Protein AF-A0A419SN67-F1 (afdb_monomer_lite)

Structure (mmCIF, N/CA/C/O backbone):
data_AF-A0A419SN67-F1
#
_entry.id   AF-A0A419SN67-F1
#
loop_
_atom_site.group_PDB
_atom_site.id
_atom_site.type_symbol
_atom_site.label_atom_id
_atom_site.label_alt_id
_atom_site.label_comp_id
_atom_site.label_asym_id
_atom_site.label_entity_id
_atom_site.label_seq_id
_atom_site.pdbx_PDB_ins_code
_atom_site.Cartn_x
_atom_site.Cartn_y
_atom_site.Cartn_z
_atom_site.occupancy
_atom_site.B_iso_or_equiv
_atom_site.auth_seq_id
_atom_site.auth_comp_id
_atom_site.auth_asym_id
_atom_site.auth_atom_id
_atom_site.pdbx_PDB_model_num
ATOM 1 N N . MET A 1 1 ? -9.785 12.737 16.259 1.00 70.88 1 MET A N 1
ATOM 2 C CA . MET A 1 1 ? -9.130 13.336 15.071 1.00 70.88 1 MET A CA 1
ATOM 3 C C . MET A 1 1 ? -7.626 13.081 15.009 1.00 70.88 1 MET A C 1
ATOM 5 O O . MET A 1 1 ? -7.204 12.435 14.062 1.00 70.88 1 MET A O 1
ATOM 9 N N . ARG A 1 2 ? -6.821 13.475 16.010 1.00 89.38 2 ARG A N 1
ATOM 10 C CA . ARG A 1 2 ? -5.346 13.315 15.986 1.00 89.38 2 ARG A CA 1
ATOM 11 C C . ARG A 1 2 ? -4.849 11.899 15.636 1.00 89.38 2 ARG A C 1
ATOM 13 O O . ARG A 1 2 ? -3.967 11.764 14.802 1.00 89.38 2 ARG A O 1
ATOM 20 N N . LYS A 1 3 ? -5.450 10.848 16.209 1.00 89.44 3 LYS A N 1
ATOM 21 C CA . LYS A 1 3 ? -5.081 9.439 15.946 1.00 89.44 3 LYS A CA 1
ATOM 22 C C . LYS A 1 3 ? -5.234 9.031 14.471 1.00 89.44 3 LYS A C 1
ATOM 24 O O . LYS A 1 3 ? -4.388 8.313 13.956 1.00 89.44 3 LYS A O 1
ATOM 29 N N . TYR A 1 4 ? -6.282 9.511 13.798 1.00 90.19 4 TYR A N 1
ATOM 30 C CA . TYR A 1 4 ? -6.559 9.198 12.391 1.00 90.19 4 TYR A CA 1
ATOM 31 C C . TYR A 1 4 ? -5.531 9.839 11.463 1.00 90.19 4 TYR A C 1
ATOM 33 O O . TYR A 1 4 ? -4.989 9.172 10.592 1.00 90.19 4 TYR A O 1
ATOM 41 N N . ILE A 1 5 ? -5.217 11.115 11.707 1.00 90.44 5 ILE A N 1
ATOM 42 C CA . ILE A 1 5 ? -4.220 11.863 10.935 1.00 90.44 5 ILE A CA 1
ATOM 43 C C . ILE A 1 5 ? -2.840 11.228 11.107 1.00 90.44 5 ILE A C 1
ATOM 45 O O . ILE A 1 5 ? -2.159 10.994 10.122 1.00 90.44 5 ILE A O 1
ATOM 49 N N . VAL A 1 6 ? -2.448 10.880 12.337 1.00 91.69 6 VAL A N 1
ATOM 50 C CA . VAL A 1 6 ? -1.158 10.218 12.592 1.00 91.69 6 VAL A CA 1
ATOM 51 C C . VAL A 1 6 ? -1.067 8.879 11.859 1.00 91.69 6 VAL A C 1
ATOM 53 O O . VAL A 1 6 ? -0.060 8.618 11.208 1.00 91.69 6 VAL A O 1
ATOM 56 N N . TYR A 1 7 ? -2.116 8.054 11.923 1.00 92.62 7 TYR A N 1
ATOM 57 C CA . TYR A 1 7 ? -2.158 6.783 11.200 1.00 92.62 7 TYR A CA 1
ATOM 58 C C . TYR A 1 7 ? -2.035 6.979 9.683 1.00 92.62 7 TYR A C 1
ATOM 60 O O . TYR A 1 7 ? -1.247 6.284 9.042 1.00 92.62 7 TYR A O 1
ATOM 68 N N . LEU A 1 8 ? -2.776 7.938 9.117 1.00 91.88 8 LEU A N 1
ATOM 69 C CA . LEU A 1 8 ? -2.727 8.248 7.688 1.00 91.88 8 LEU A CA 1
ATOM 70 C C . LEU A 1 8 ? -1.353 8.774 7.277 1.00 91.88 8 LEU A C 1
ATOM 72 O O . LEU A 1 8 ? -0.788 8.262 6.322 1.00 91.88 8 LEU A O 1
ATOM 76 N N . CYS A 1 9 ? -0.781 9.731 8.009 1.00 92.50 9 CYS A N 1
ATOM 77 C CA . CYS A 1 9 ? 0.544 10.270 7.708 1.00 92.50 9 CYS A CA 1
ATOM 78 C C . CYS A 1 9 ? 1.632 9.197 7.794 1.00 92.50 9 CYS A C 1
ATOM 80 O O . CYS A 1 9 ? 2.507 9.155 6.937 1.00 92.50 9 CYS A O 1
ATOM 82 N N . LEU A 1 10 ? 1.571 8.314 8.796 1.00 92.19 10 LEU A N 1
ATOM 83 C CA . LEU A 1 10 ? 2.524 7.213 8.933 1.00 92.19 10 LEU A CA 1
ATOM 84 C C . LEU A 1 10 ? 2.386 6.224 7.773 1.00 92.19 10 LEU A C 1
ATOM 86 O O . LEU A 1 10 ? 3.377 5.842 7.160 1.00 92.19 10 LEU A O 1
ATOM 90 N N . THR A 1 11 ? 1.155 5.845 7.444 1.00 90.94 11 THR A N 1
ATOM 91 C CA . THR A 1 11 ? 0.864 4.885 6.375 1.00 90.94 11 THR A CA 1
ATOM 92 C C . THR A 1 11 ? 1.246 5.436 5.005 1.00 90.94 11 THR A C 1
ATOM 94 O O . THR A 1 11 ? 2.002 4.802 4.272 1.00 90.94 11 THR A O 1
ATOM 97 N N . ILE A 1 12 ? 0.765 6.636 4.678 1.00 91.06 12 ILE A N 1
ATOM 98 C CA . ILE A 1 12 ? 1.056 7.303 3.411 1.00 91.06 12 ILE A CA 1
ATOM 99 C C . ILE A 1 12 ? 2.546 7.620 3.321 1.00 91.06 12 ILE A C 1
ATOM 101 O O . ILE A 1 12 ? 3.141 7.397 2.278 1.00 91.06 12 ILE A O 1
ATOM 105 N N . GLY A 1 13 ? 3.172 8.080 4.407 1.00 91.25 13 GLY A N 1
ATOM 106 C CA . GLY A 1 13 ? 4.605 8.370 4.443 1.00 91.25 13 GLY A CA 1
ATOM 107 C C . GLY A 1 13 ? 5.468 7.139 4.159 1.00 91.25 13 GLY A C 1
ATOM 108 O O . GLY A 1 13 ? 6.380 7.218 3.339 1.00 91.25 13 GLY A O 1
ATOM 109 N N . LEU A 1 14 ? 5.156 5.993 4.776 1.00 92.44 14 LEU A N 1
ATOM 110 C CA . LEU A 1 14 ? 5.879 4.740 4.531 1.00 92.44 14 LEU A CA 1
ATOM 111 C C . LEU A 1 14 ? 5.699 4.244 3.092 1.00 92.44 14 LEU A C 1
ATOM 113 O O . LEU A 1 14 ? 6.681 3.878 2.450 1.00 92.44 14 LEU A O 1
ATOM 117 N N . LEU A 1 15 ? 4.473 4.272 2.566 1.00 90.62 15 LEU A N 1
ATOM 118 C CA . LEU A 1 15 ? 4.205 3.866 1.184 1.00 90.62 15 LEU A CA 1
ATOM 119 C C . LEU A 1 15 ? 4.865 4.816 0.176 1.00 90.62 15 LEU A C 1
ATOM 121 O O . LEU A 1 15 ? 5.523 4.349 -0.749 1.00 90.62 15 LEU A O 1
ATOM 125 N N . SER A 1 16 ? 4.792 6.132 0.393 1.00 90.38 16 SER A N 1
ATOM 126 C CA . SER A 1 16 ? 5.492 7.134 -0.422 1.00 90.38 16 SER A CA 1
ATOM 127 C C . SER A 1 16 ? 7.001 6.902 -0.442 1.00 90.38 16 SER A C 1
ATOM 129 O O . SER A 1 16 ? 7.619 6.996 -1.500 1.00 90.38 16 SER A O 1
ATOM 131 N N . LEU A 1 17 ? 7.602 6.570 0.706 1.00 91.44 17 LEU A N 1
ATOM 132 C CA . LEU A 1 17 ? 9.027 6.254 0.783 1.00 91.44 17 LEU A CA 1
ATOM 133 C C . LEU A 1 17 ? 9.366 4.999 -0.031 1.00 91.44 17 LEU A C 1
ATOM 135 O O . LEU A 1 17 ? 10.351 4.999 -0.765 1.00 91.44 17 LEU A O 1
ATOM 139 N N . MET A 1 18 ? 8.542 3.951 0.044 1.00 91.25 18 MET A N 1
ATOM 140 C CA . MET A 1 18 ? 8.735 2.747 -0.772 1.00 91.25 18 MET A CA 1
ATOM 141 C C . MET A 1 18 ? 8.621 3.038 -2.268 1.00 91.25 18 MET A C 1
ATOM 143 O O . MET A 1 18 ? 9.458 2.574 -3.039 1.00 91.25 18 MET A O 1
ATOM 147 N N . VAL A 1 19 ? 7.627 3.830 -2.673 1.00 89.00 19 VAL A N 1
ATOM 148 C CA . VAL A 1 19 ? 7.454 4.272 -4.064 1.00 89.00 19 VAL A CA 1
ATOM 149 C C . VAL A 1 19 ? 8.674 5.063 -4.534 1.00 89.00 19 VAL A C 1
ATOM 151 O O . VAL A 1 19 ? 9.198 4.799 -5.615 1.00 89.00 19 VAL A O 1
ATOM 154 N N . PHE A 1 20 ? 9.176 5.983 -3.708 1.00 88.88 20 PHE A N 1
ATOM 155 C CA . PHE A 1 20 ? 10.379 6.752 -4.013 1.00 88.88 20 PHE A CA 1
ATOM 156 C C . PHE A 1 20 ? 11.605 5.851 -4.199 1.00 88.88 20 PHE A C 1
ATOM 158 O O . PHE A 1 20 ? 12.322 5.985 -5.191 1.00 88.88 20 PHE A O 1
ATOM 165 N N . ILE A 1 21 ? 11.821 4.896 -3.289 1.00 89.69 21 ILE A N 1
ATOM 166 C CA . ILE A 1 21 ? 12.932 3.943 -3.393 1.00 89.69 21 ILE A CA 1
ATOM 167 C C . ILE A 1 21 ? 12.808 3.113 -4.677 1.00 89.69 21 ILE A C 1
ATOM 169 O O . ILE A 1 21 ? 13.787 2.964 -5.407 1.00 89.69 21 ILE A O 1
ATOM 173 N N . LYS A 1 22 ? 11.602 2.628 -4.983 1.00 86.88 22 LYS A N 1
ATOM 174 C CA . LYS A 1 22 ? 11.328 1.814 -6.169 1.00 86.88 22 LYS A CA 1
ATOM 175 C C . LYS A 1 22 ? 11.578 2.567 -7.480 1.00 86.88 22 LYS A C 1
ATOM 177 O O . LYS A 1 22 ? 12.191 2.001 -8.380 1.00 86.88 22 LYS A O 1
ATOM 182 N N . ILE A 1 23 ? 11.094 3.805 -7.603 1.00 86.25 23 ILE A N 1
ATOM 183 C CA . ILE A 1 23 ? 11.202 4.581 -8.851 1.00 86.25 23 ILE A CA 1
ATOM 184 C C . ILE A 1 23 ? 12.607 5.156 -9.033 1.00 86.25 23 ILE A C 1
ATOM 186 O O . ILE A 1 23 ? 13.119 5.168 -10.146 1.00 86.25 23 ILE A O 1
ATOM 190 N N . TRP A 1 24 ? 13.225 5.659 -7.965 1.00 85.06 24 TRP A N 1
ATOM 191 C CA . TRP A 1 24 ? 14.445 6.457 -8.091 1.00 85.06 24 TRP A CA 1
ATOM 192 C C . TRP A 1 24 ? 15.682 5.702 -7.632 1.00 85.06 24 TRP A C 1
ATOM 194 O O . TRP A 1 24 ? 16.639 5.557 -8.388 1.00 85.06 24 TRP A O 1
ATOM 204 N N . VAL A 1 25 ? 15.668 5.204 -6.396 1.00 85.31 25 VAL A N 1
ATOM 205 C CA . VAL A 1 25 ? 16.872 4.661 -5.755 1.00 85.31 25 VAL A CA 1
ATOM 206 C C . VAL A 1 25 ? 17.311 3.356 -6.416 1.00 85.31 25 VAL A C 1
ATOM 208 O O . VAL A 1 25 ? 18.493 3.197 -6.711 1.00 85.31 25 VAL A O 1
ATOM 211 N N . ILE A 1 26 ? 16.377 2.438 -6.687 1.00 86.12 26 ILE A N 1
ATOM 212 C CA . ILE A 1 26 ? 16.705 1.140 -7.290 1.00 86.12 26 ILE A CA 1
ATOM 213 C C . ILE A 1 26 ? 17.250 1.312 -8.718 1.00 86.12 26 ILE A C 1
ATOM 215 O O . ILE A 1 26 ? 18.364 0.843 -8.959 1.00 86.12 26 ILE A O 1
ATOM 219 N N . PRO A 1 27 ? 16.567 2.006 -9.655 1.00 83.62 27 PRO A N 1
ATOM 220 C CA . PRO A 1 27 ? 17.100 2.183 -11.005 1.00 83.62 27 PRO A CA 1
ATOM 221 C C . PRO A 1 27 ? 18.433 2.928 -11.016 1.00 83.62 27 PRO A C 1
ATOM 223 O O . PRO A 1 27 ? 19.339 2.536 -11.747 1.00 83.62 27 PRO A O 1
ATOM 226 N N . PHE A 1 28 ? 18.597 3.944 -10.160 1.00 85.81 28 PHE A N 1
ATOM 227 C CA . PHE A 1 28 ? 19.858 4.674 -10.042 1.00 85.81 28 PHE A CA 1
ATOM 228 C C . PHE A 1 28 ? 21.014 3.782 -9.564 1.00 85.81 28 PHE A C 1
ATOM 230 O O . PHE A 1 28 ? 22.109 3.838 -10.124 1.00 85.81 28 PHE A O 1
ATOM 237 N N . LEU A 1 29 ? 20.797 2.945 -8.544 1.00 84.25 29 LEU A N 1
ATOM 238 C CA . LEU A 1 29 ? 21.829 2.027 -8.053 1.00 84.25 29 LEU A CA 1
ATOM 239 C C . LEU A 1 29 ? 22.173 0.959 -9.091 1.00 84.25 29 LEU A C 1
ATOM 241 O O . LEU A 1 29 ? 23.350 0.689 -9.318 1.00 84.25 29 LEU A O 1
ATOM 245 N N . LEU A 1 30 ? 21.162 0.381 -9.742 1.00 84.25 30 LEU A N 1
ATOM 246 C CA . LEU A 1 30 ? 21.366 -0.636 -10.770 1.00 84.25 30 LEU A CA 1
ATOM 247 C C . LEU A 1 30 ? 22.136 -0.084 -11.971 1.00 84.25 30 LEU A C 1
ATOM 249 O O . LEU A 1 30 ? 23.092 -0.718 -12.407 1.00 84.25 30 LEU A O 1
ATOM 253 N N . TRP A 1 31 ? 21.783 1.116 -12.437 1.00 82.75 31 TRP A N 1
ATOM 254 C CA . TRP A 1 31 ? 22.477 1.792 -13.533 1.00 82.75 31 TRP A CA 1
ATOM 255 C C . TRP A 1 31 ? 23.966 2.015 -13.241 1.00 82.75 31 TRP A C 1
ATOM 257 O O . TRP A 1 31 ? 24.813 1.771 -14.097 1.00 82.75 31 TRP A O 1
ATOM 267 N N . ASN A 1 32 ? 24.297 2.456 -12.023 1.00 82.62 32 ASN A N 1
ATOM 268 C CA . ASN A 1 32 ? 25.682 2.750 -11.649 1.00 82.62 32 ASN A CA 1
ATOM 269 C C . ASN A 1 32 ? 26.522 1.494 -11.378 1.00 82.62 32 ASN A C 1
ATOM 271 O O . ASN A 1 32 ? 27.719 1.491 -11.658 1.00 82.62 32 ASN A O 1
ATOM 275 N N . LEU A 1 33 ? 25.929 0.444 -10.803 1.00 81.75 33 LEU A N 1
ATOM 276 C CA . LEU A 1 33 ? 26.666 -0.752 -10.377 1.00 81.75 33 LEU A CA 1
ATOM 277 C C . LEU A 1 33 ? 26.775 -1.813 -11.476 1.00 81.75 33 LEU A C 1
ATOM 279 O O . LEU A 1 33 ? 27.735 -2.582 -11.494 1.00 81.75 33 LEU A O 1
ATOM 283 N N . PHE A 1 34 ? 25.808 -1.860 -12.391 1.00 78.75 34 PHE A N 1
ATOM 284 C CA . PHE A 1 34 ? 25.726 -2.875 -13.434 1.00 78.75 34 PHE A CA 1
ATOM 285 C C . PHE A 1 34 ? 25.250 -2.217 -14.736 1.00 78.75 34 PHE A C 1
ATOM 287 O O . PHE A 1 34 ? 24.062 -2.227 -15.010 1.00 78.75 34 PHE A O 1
ATOM 294 N N . PRO A 1 35 ? 26.128 -1.620 -15.556 1.00 66.38 35 PRO A N 1
ATOM 295 C CA . PRO A 1 35 ? 25.679 -0.851 -16.720 1.00 66.38 35 PRO A CA 1
ATOM 296 C C . PRO A 1 35 ? 25.298 -1.686 -17.963 1.00 66.38 35 PRO A C 1
ATOM 298 O O . PRO A 1 35 ? 24.634 -1.154 -18.846 1.00 66.38 35 PRO A O 1
ATOM 301 N N . GLN A 1 36 ? 25.695 -2.966 -18.083 1.00 64.38 36 GLN A N 1
ATOM 302 C CA . GLN A 1 36 ? 25.503 -3.755 -19.325 1.00 64.38 36 GLN A CA 1
ATOM 303 C C . GLN A 1 36 ? 25.344 -5.274 -19.102 1.00 64.38 36 GLN A C 1
ATOM 305 O O . GLN A 1 36 ? 26.114 -6.066 -19.637 1.00 64.38 36 GLN A O 1
ATOM 310 N N . ASN A 1 37 ? 24.376 -5.714 -18.296 1.00 69.00 37 ASN A N 1
ATOM 311 C CA . ASN A 1 37 ? 24.154 -7.148 -18.073 1.00 69.00 37 ASN A CA 1
ATOM 312 C C . ASN A 1 37 ? 22.663 -7.494 -17.981 1.00 69.00 37 ASN A C 1
ATOM 314 O O . ASN A 1 37 ? 21.926 -6.835 -17.253 1.00 69.00 37 ASN A O 1
ATOM 318 N N . ASP A 1 38 ? 22.245 -8.609 -18.588 1.00 75.25 38 ASP A N 1
ATOM 319 C CA . ASP A 1 38 ? 20.896 -9.191 -18.417 1.00 75.25 38 ASP A CA 1
ATOM 320 C C . ASP A 1 38 ? 20.553 -9.471 -16.940 1.00 75.25 38 ASP A C 1
ATOM 322 O O . ASP A 1 38 ? 19.388 -9.566 -16.544 1.00 75.25 38 ASP A O 1
ATOM 326 N N . LEU A 1 39 ? 21.586 -9.563 -16.097 1.00 78.12 39 LEU A N 1
ATOM 327 C CA . LEU A 1 39 ? 21.478 -9.648 -14.645 1.00 78.12 39 LEU A CA 1
ATOM 328 C C . LEU A 1 39 ? 20.697 -8.466 -14.038 1.00 78.12 39 LEU A C 1
ATOM 330 O O . LEU A 1 39 ? 19.990 -8.666 -13.054 1.00 78.12 39 LEU A O 1
ATOM 334 N N . ILE A 1 40 ? 20.772 -7.266 -14.627 1.00 82.25 40 ILE A N 1
ATOM 335 C CA . ILE A 1 40 ? 20.083 -6.060 -14.135 1.00 82.25 40 ILE A CA 1
ATOM 336 C C . ILE A 1 40 ? 18.569 -6.264 -14.117 1.00 82.25 40 ILE A C 1
ATOM 338 O O . ILE A 1 40 ? 17.935 -6.003 -13.099 1.00 82.25 40 ILE A O 1
ATOM 342 N N . SER A 1 41 ? 17.999 -6.759 -15.223 1.00 79.38 41 SER A N 1
ATOM 343 C CA . SER A 1 41 ? 16.551 -6.972 -15.356 1.00 79.38 41 SER A CA 1
ATOM 344 C C . SER A 1 41 ? 16.057 -7.991 -14.333 1.00 79.38 41 SER A C 1
ATOM 346 O O . SER A 1 41 ? 15.077 -7.751 -13.635 1.00 79.38 41 SER A O 1
ATOM 348 N N . LYS A 1 42 ? 16.799 -9.093 -14.159 1.00 83.56 42 LYS A N 1
ATOM 349 C CA . LYS A 1 42 ? 16.463 -10.132 -13.173 1.00 83.56 42 LYS A CA 1
ATOM 350 C C . LYS A 1 42 ? 16.547 -9.618 -11.738 1.00 83.56 42 LYS A C 1
ATOM 352 O O . LYS A 1 42 ? 15.660 -9.899 -10.937 1.00 83.56 42 LYS A O 1
ATOM 357 N N . ILE A 1 43 ? 17.593 -8.859 -11.399 1.00 85.44 43 ILE A N 1
ATOM 358 C CA . ILE A 1 43 ? 17.710 -8.243 -10.071 1.00 85.44 43 ILE A CA 1
ATOM 359 C C . ILE A 1 43 ? 16.557 -7.259 -9.857 1.00 85.44 43 ILE A C 1
ATOM 361 O O . ILE A 1 43 ? 15.940 -7.279 -8.796 1.00 85.44 43 ILE A O 1
ATOM 365 N N . TYR A 1 44 ? 16.227 -6.445 -10.860 1.00 84.75 44 TYR A N 1
ATOM 366 C CA . TYR A 1 44 ? 15.133 -5.484 -10.781 1.00 84.75 44 TYR A CA 1
ATOM 367 C C . TYR A 1 44 ? 13.779 -6.160 -10.524 1.00 84.75 44 TYR A C 1
ATOM 369 O O . TYR A 1 44 ? 13.073 -5.768 -9.595 1.00 84.75 44 TYR A O 1
ATOM 377 N N . GLU A 1 45 ? 13.452 -7.225 -11.260 1.00 85.06 45 GLU A N 1
ATOM 378 C CA . GLU A 1 45 ? 12.235 -8.022 -11.050 1.00 85.06 45 GLU A CA 1
ATOM 379 C C . GLU A 1 45 ? 12.172 -8.618 -9.637 1.00 85.06 45 GLU A C 1
ATOM 381 O O . GLU A 1 45 ? 11.151 -8.499 -8.954 1.00 85.06 45 GLU A O 1
ATOM 386 N N . VAL A 1 46 ? 13.276 -9.202 -9.153 1.00 88.00 46 VAL A N 1
ATOM 387 C CA . VAL A 1 46 ? 13.360 -9.738 -7.783 1.00 88.00 46 VAL A CA 1
ATOM 388 C C . VAL A 1 46 ? 13.144 -8.629 -6.753 1.00 88.00 46 VAL A C 1
ATOM 390 O O . VAL A 1 46 ? 12.406 -8.825 -5.784 1.00 88.00 46 VAL A O 1
ATOM 393 N N . MET A 1 47 ? 13.729 -7.446 -6.960 1.00 87.19 47 MET A N 1
ATOM 394 C CA . MET A 1 47 ? 13.513 -6.308 -6.069 1.00 87.19 47 MET A CA 1
ATOM 395 C C . MET A 1 47 ? 12.058 -5.831 -6.091 1.00 87.19 47 MET A C 1
ATOM 397 O O . MET A 1 47 ? 11.516 -5.556 -5.022 1.00 87.19 47 MET A O 1
ATOM 401 N N . ILE A 1 48 ? 11.390 -5.793 -7.249 1.00 87.19 48 ILE A N 1
ATOM 402 C CA . ILE A 1 48 ? 9.959 -5.456 -7.329 1.00 87.19 48 ILE A CA 1
ATOM 403 C C . ILE A 1 48 ? 9.129 -6.449 -6.512 1.00 87.19 48 ILE A C 1
ATOM 405 O O . ILE A 1 48 ? 8.306 -6.026 -5.699 1.00 87.19 48 ILE A O 1
ATOM 409 N N . ILE A 1 49 ? 9.366 -7.755 -6.673 1.00 88.50 49 ILE A N 1
ATOM 410 C CA . ILE A 1 49 ? 8.645 -8.797 -5.925 1.00 88.50 49 ILE A CA 1
ATOM 411 C C . ILE A 1 49 ? 8.850 -8.622 -4.415 1.00 88.50 49 ILE A C 1
ATOM 413 O O . ILE A 1 49 ? 7.880 -8.657 -3.652 1.00 88.50 49 ILE A O 1
ATOM 417 N N . LEU A 1 50 ? 10.089 -8.375 -3.979 1.00 89.56 50 LEU A N 1
ATOM 418 C CA . LEU A 1 50 ? 10.411 -8.131 -2.571 1.00 89.56 50 LEU A CA 1
ATOM 419 C C . LEU A 1 50 ? 9.707 -6.880 -2.031 1.00 89.56 50 LEU A C 1
ATOM 421 O O . LEU A 1 50 ? 9.103 -6.937 -0.961 1.00 89.56 50 LEU A O 1
ATOM 425 N N . PHE A 1 51 ? 9.730 -5.766 -2.768 1.00 89.94 51 PHE A N 1
ATOM 426 C CA . PHE A 1 51 ? 9.041 -4.535 -2.368 1.00 89.94 51 PHE A CA 1
ATOM 427 C C . PHE A 1 51 ? 7.524 -4.722 -2.297 1.00 89.94 51 PHE A C 1
ATOM 429 O O . PHE A 1 51 ? 6.896 -4.241 -1.352 1.00 89.94 51 PHE A O 1
ATOM 436 N N . GLY A 1 52 ? 6.950 -5.478 -3.230 1.00 88.81 52 GLY A N 1
ATOM 437 C CA . GLY A 1 52 ? 5.553 -5.893 -3.189 1.00 88.81 52 GLY A CA 1
ATOM 438 C C . GLY A 1 52 ? 5.197 -6.691 -1.946 1.00 88.81 52 GLY A C 1
ATOM 439 O O . GLY A 1 52 ? 4.253 -6.356 -1.229 1.00 88.81 52 GLY A O 1
ATOM 440 N N . GLY A 1 53 ? 5.989 -7.724 -1.652 1.00 89.44 53 GLY A N 1
ATOM 441 C CA . GLY A 1 53 ? 5.837 -8.528 -0.440 1.00 89.44 53 GLY A CA 1
ATOM 442 C C . GLY A 1 53 ? 5.917 -7.672 0.826 1.00 89.44 53 GLY A C 1
ATOM 443 O O . GLY A 1 53 ? 5.048 -7.764 1.695 1.00 89.44 53 GLY A O 1
ATOM 444 N N . CYS A 1 54 ? 6.897 -6.770 0.899 1.00 92.19 54 CYS A N 1
ATOM 445 C CA . CYS A 1 54 ? 7.029 -5.810 1.993 1.00 92.19 54 CYS A CA 1
ATOM 446 C C . CYS A 1 54 ? 5.800 -4.897 2.121 1.00 92.19 54 CYS A C 1
ATOM 448 O O . CYS A 1 54 ? 5.346 -4.653 3.239 1.00 92.19 54 CYS A O 1
ATOM 450 N N . ALA A 1 55 ? 5.217 -4.432 1.014 1.00 91.06 55 ALA A N 1
ATOM 451 C CA . ALA A 1 55 ? 4.011 -3.606 1.044 1.00 91.06 55 ALA A CA 1
ATOM 452 C C . ALA A 1 55 ? 2.805 -4.374 1.622 1.00 91.06 55 ALA A C 1
ATOM 454 O O . ALA A 1 55 ? 2.078 -3.843 2.465 1.00 91.06 55 ALA A O 1
ATOM 455 N N . PHE A 1 56 ? 2.628 -5.653 1.270 1.00 90.50 56 PHE A N 1
ATOM 456 C CA . PHE A 1 56 ? 1.584 -6.498 1.868 1.00 90.50 56 PHE A CA 1
ATOM 457 C C . PHE A 1 56 ? 1.813 -6.772 3.364 1.00 90.50 56 PHE A C 1
ATOM 459 O O . PHE A 1 56 ? 0.868 -6.743 4.165 1.00 90.50 56 PHE A O 1
ATOM 466 N N . LEU A 1 57 ? 3.067 -6.970 3.778 1.00 93.00 57 LEU A N 1
ATOM 467 C CA . LEU A 1 57 ? 3.419 -7.077 5.197 1.00 93.00 57 LEU A CA 1
ATOM 468 C C . LEU A 1 57 ? 3.130 -5.774 5.952 1.00 93.00 57 LEU A C 1
ATOM 470 O O . LEU A 1 57 ? 2.608 -5.824 7.068 1.00 93.00 57 LEU A O 1
ATOM 474 N N . LEU A 1 58 ? 3.380 -4.612 5.343 1.00 93.75 58 LEU A N 1
ATOM 475 C CA . LEU A 1 58 ? 3.013 -3.321 5.927 1.00 93.75 58 LEU A CA 1
ATOM 476 C C . LEU A 1 58 ? 1.503 -3.190 6.127 1.00 93.75 58 LEU A C 1
ATOM 478 O O . LEU A 1 58 ? 1.090 -2.711 7.181 1.00 93.75 58 LEU A O 1
ATOM 482 N N . PHE A 1 59 ? 0.672 -3.658 5.193 1.00 93.62 59 PHE A N 1
ATOM 483 C CA . PHE A 1 59 ? -0.783 -3.672 5.397 1.00 93.62 59 PHE A CA 1
ATOM 484 C C . PHE A 1 59 ? -1.199 -4.586 6.551 1.00 93.62 59 PHE A C 1
ATOM 486 O O . PHE A 1 59 ? -2.077 -4.232 7.339 1.00 93.62 59 PHE A O 1
ATOM 493 N N . THR A 1 60 ? -0.522 -5.720 6.723 1.00 94.00 60 THR A N 1
ATOM 494 C CA . THR A 1 60 ? -0.725 -6.596 7.888 1.00 94.00 60 THR A CA 1
ATOM 495 C C . THR A 1 60 ? -0.357 -5.880 9.187 1.00 94.00 60 THR A C 1
ATOM 497 O O . THR A 1 60 ? -1.140 -5.852 10.141 1.00 94.00 60 THR A O 1
ATOM 500 N N . LEU A 1 61 ? 0.805 -5.228 9.221 1.00 93.56 61 LEU A N 1
ATOM 501 C CA . LEU A 1 61 ? 1.252 -4.454 10.375 1.00 93.56 61 LEU A CA 1
ATOM 502 C C . LEU A 1 61 ? 0.285 -3.303 10.686 1.00 93.56 61 LEU A C 1
ATOM 504 O O . LEU A 1 61 ? -0.074 -3.089 11.842 1.00 93.56 61 LEU A O 1
ATOM 508 N N . GLN A 1 62 ? -0.200 -2.596 9.670 1.00 92.81 62 GLN A N 1
ATOM 509 C CA . GLN A 1 62 ? -1.209 -1.548 9.816 1.00 92.81 62 GLN A CA 1
ATOM 510 C C . GLN A 1 62 ? -2.529 -2.099 10.352 1.00 92.81 62 GLN A C 1
ATOM 512 O O . GLN A 1 62 ? -3.131 -1.485 11.234 1.00 92.81 62 GLN A O 1
ATOM 517 N N . GLY A 1 63 ? -2.941 -3.281 9.890 1.00 92.69 63 GLY A N 1
ATOM 518 C CA . GLY A 1 63 ? -4.066 -4.039 10.429 1.00 92.69 63 GLY A CA 1
ATOM 519 C C . GLY A 1 63 ? -3.949 -4.211 11.944 1.00 92.69 63 GLY A C 1
ATOM 520 O O . GLY A 1 63 ? -4.853 -3.837 12.704 1.00 92.69 63 GLY A O 1
ATOM 521 N N . TYR A 1 64 ? -2.792 -4.708 12.377 1.00 93.31 64 TYR A N 1
ATOM 522 C CA . TYR A 1 64 ? -2.462 -4.926 13.781 1.00 93.31 64 TYR A CA 1
ATOM 523 C C . TYR A 1 64 ? -2.437 -3.617 14.587 1.00 93.31 64 TYR A C 1
ATOM 525 O O . TYR A 1 64 ? -3.168 -3.479 15.575 1.00 93.31 64 TYR A O 1
ATOM 533 N N . LEU A 1 65 ? -1.669 -2.619 14.136 1.00 91.81 65 LEU A N 1
ATOM 534 C CA . LEU A 1 65 ? -1.529 -1.318 14.801 1.00 91.81 65 LEU A CA 1
ATOM 535 C C . LEU A 1 65 ? -2.870 -0.586 14.899 1.00 91.81 65 LEU A C 1
ATOM 537 O O . LEU A 1 65 ? -3.207 -0.039 15.952 1.00 91.81 65 LEU A O 1
ATOM 541 N N . GLY A 1 66 ? -3.675 -0.616 13.839 1.00 89.75 66 GLY A N 1
ATOM 542 C CA . GLY A 1 66 ? -4.991 0.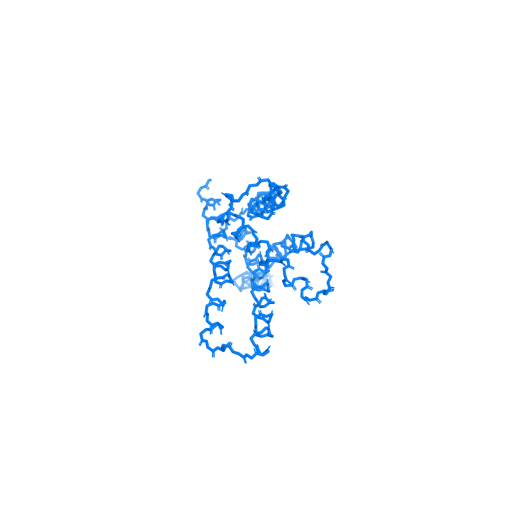008 13.818 1.00 89.75 66 GLY A CA 1
ATOM 543 C C . GLY A 1 66 ? -5.952 -0.604 14.839 1.00 89.75 66 GLY A C 1
ATOM 544 O O . GLY A 1 66 ? -6.744 0.123 15.433 1.00 89.75 66 GLY A O 1
ATOM 545 N N . LYS A 1 67 ? -5.872 -1.918 15.108 1.00 91.81 67 LYS A N 1
ATOM 546 C CA . LYS A 1 67 ? -6.656 -2.566 16.179 1.00 91.81 67 LYS A CA 1
ATOM 547 C C . LYS A 1 67 ? -6.084 -2.277 17.568 1.00 91.81 67 LYS A C 1
ATOM 549 O O . LYS A 1 67 ? -6.846 -1.936 18.466 1.00 91.81 67 LYS A O 1
ATOM 554 N N . ARG A 1 68 ? -4.776 -2.451 17.761 1.00 88.00 68 ARG A N 1
ATOM 555 C CA . ARG A 1 68 ? -4.156 -2.488 19.098 1.00 88.00 68 ARG A CA 1
ATOM 556 C C . ARG A 1 68 ? -3.734 -1.116 19.612 1.00 88.00 68 ARG A C 1
ATOM 558 O O . ARG A 1 68 ? -4.056 -0.770 20.741 1.00 88.00 68 ARG A O 1
ATOM 565 N N . VAL A 1 69 ? -3.046 -0.335 18.784 1.00 89.31 69 VAL A N 1
ATOM 566 C CA . VAL A 1 69 ? -2.483 0.967 19.174 1.00 89.31 69 VAL A CA 1
ATOM 567 C C . VAL A 1 69 ? -3.521 2.069 19.007 1.00 89.31 69 VAL A C 1
ATOM 569 O O . VAL A 1 69 ? -3.767 2.861 19.916 1.00 89.31 69 VAL A O 1
ATOM 572 N N . PHE A 1 70 ? -4.173 2.108 17.845 1.00 89.44 70 PHE A N 1
ATOM 573 C CA . PHE A 1 70 ? -5.111 3.180 17.525 1.00 89.44 70 PHE A CA 1
ATOM 574 C C . PHE A 1 70 ? -6.568 2.870 17.896 1.00 89.44 70 PHE A C 1
ATOM 576 O O . PHE A 1 70 ? -7.377 3.798 17.951 1.00 89.44 70 PHE A O 1
ATOM 583 N N . GLN A 1 71 ? -6.881 1.606 18.213 1.00 90.81 71 GLN A N 1
ATOM 584 C CA . GLN A 1 71 ? -8.201 1.137 18.663 1.00 90.81 71 GLN A CA 1
ATOM 585 C C . GLN A 1 71 ? -9.341 1.486 17.694 1.00 90.81 71 GLN A C 1
ATOM 587 O O . GLN A 1 71 ? -10.458 1.810 18.095 1.00 90.81 71 GLN A O 1
ATOM 592 N N . PHE A 1 72 ? -9.068 1.429 16.392 1.00 91.75 72 PHE A N 1
ATOM 593 C CA . PHE A 1 72 ? -10.062 1.728 15.374 1.00 91.75 72 PHE A CA 1
ATOM 594 C C . PHE A 1 72 ? -11.101 0.616 15.255 1.00 91.75 72 PHE A C 1
ATOM 596 O O . PHE A 1 72 ? -10.773 -0.578 15.155 1.00 91.75 72 PHE A O 1
ATOM 603 N N . HIS A 1 73 ? -12.365 1.034 15.180 1.00 92.62 73 HIS A N 1
ATOM 604 C CA . HIS A 1 73 ? -13.452 0.161 14.771 1.00 92.62 73 HIS A CA 1
ATOM 605 C C . HIS A 1 73 ? -13.253 -0.300 13.319 1.00 92.62 73 HIS A C 1
ATOM 607 O O . HIS A 1 73 ? -12.524 0.322 12.544 1.00 92.62 73 HIS A O 1
ATOM 613 N N . TRP A 1 74 ? -13.885 -1.415 12.955 1.00 91.50 74 TRP A N 1
ATOM 614 C CA . TRP A 1 74 ? -13.710 -2.033 11.640 1.00 91.50 74 TRP A CA 1
ATOM 615 C C . TRP A 1 74 ? -14.081 -1.098 10.487 1.00 91.50 74 TRP A C 1
ATOM 617 O O . TRP A 1 74 ? -13.276 -0.926 9.576 1.00 91.50 74 TRP A O 1
ATOM 627 N N . SER A 1 75 ? -15.242 -0.443 10.566 1.00 93.19 75 SER A N 1
ATOM 628 C CA . SER A 1 75 ? -15.702 0.498 9.536 1.00 93.19 75 SER A CA 1
ATOM 629 C C . SER A 1 75 ? -14.749 1.681 9.362 1.00 93.19 75 SER A C 1
ATOM 631 O O . SER A 1 75 ? -14.381 2.020 8.241 1.00 93.19 75 SER A O 1
ATOM 633 N N . THR A 1 76 ? -14.280 2.272 10.463 1.00 93.06 76 THR A N 1
ATOM 634 C CA . THR A 1 76 ? -13.336 3.394 10.422 1.00 93.06 76 THR A CA 1
ATOM 635 C C . THR A 1 76 ? -11.998 2.979 9.827 1.00 93.06 76 THR A C 1
ATOM 637 O O . THR A 1 76 ? -11.436 3.711 9.023 1.00 93.06 76 THR A O 1
ATOM 640 N N . HIS A 1 77 ? -11.482 1.805 10.188 1.00 93.50 77 HIS A N 1
ATOM 641 C CA . HIS A 1 77 ? -10.202 1.339 9.664 1.00 93.50 77 HIS A CA 1
ATOM 642 C C . HIS A 1 77 ? -10.281 1.021 8.170 1.00 93.50 77 HIS A C 1
ATOM 644 O O . HIS A 1 77 ? -9.374 1.379 7.427 1.00 93.50 77 HIS A O 1
ATOM 650 N N . PHE A 1 78 ? -11.389 0.418 7.731 1.00 92.19 78 PHE A N 1
ATOM 651 C CA . PHE A 1 78 ? -11.653 0.177 6.316 1.00 92.19 78 PHE A CA 1
ATOM 652 C C . PHE A 1 78 ? -11.723 1.494 5.537 1.00 92.19 78 PHE A C 1
ATOM 654 O O . PHE A 1 78 ? -11.073 1.621 4.509 1.00 92.19 78 PHE A O 1
ATOM 661 N N . LEU A 1 79 ? -12.424 2.503 6.067 1.00 94.12 79 LEU A N 1
ATOM 662 C CA . LEU A 1 79 ? -12.486 3.834 5.460 1.00 94.12 79 LEU A CA 1
ATOM 663 C C . LEU A 1 79 ? -11.097 4.481 5.341 1.00 94.12 79 LEU A C 1
ATOM 665 O O . LEU A 1 79 ? -10.759 5.013 4.288 1.00 94.12 79 LEU A O 1
ATOM 669 N N . LEU A 1 80 ? -10.283 4.423 6.400 1.00 93.25 80 LEU A N 1
ATOM 670 C CA . LEU A 1 80 ? -8.917 4.959 6.373 1.00 93.25 80 LEU A CA 1
ATOM 671 C C . LEU A 1 80 ? -8.046 4.225 5.354 1.00 93.25 80 LEU A C 1
ATOM 673 O O . LEU A 1 80 ? -7.301 4.871 4.624 1.00 93.25 80 LEU A O 1
ATOM 677 N N . HIS A 1 81 ? -8.167 2.900 5.266 1.00 93.00 81 HIS A N 1
ATOM 678 C CA . HIS A 1 81 ? -7.452 2.116 4.262 1.00 93.00 81 HIS A CA 1
ATOM 679 C C . HIS A 1 81 ? -7.901 2.477 2.844 1.00 93.00 81 HIS A C 1
ATOM 681 O O . HIS A 1 81 ? -7.060 2.669 1.975 1.00 93.00 81 HIS A O 1
ATOM 687 N N . SER A 1 82 ? -9.199 2.683 2.611 1.00 91.31 82 SER A N 1
ATOM 688 C CA . SER A 1 82 ? -9.704 3.169 1.321 1.00 91.31 82 SER A CA 1
ATOM 689 C C . SER A 1 82 ? -9.126 4.536 0.942 1.00 91.31 82 SER A C 1
ATOM 691 O O . SER A 1 82 ? -8.796 4.753 -0.219 1.00 91.31 82 SER A O 1
ATOM 693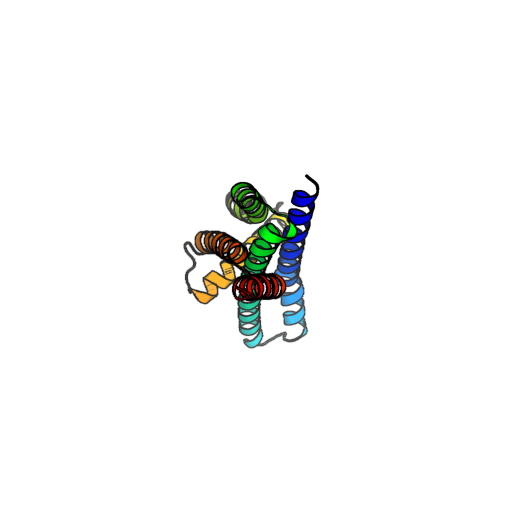 N N . ILE A 1 83 ? -8.940 5.442 1.911 1.00 91.94 83 ILE A N 1
ATOM 694 C CA . ILE A 1 83 ? -8.271 6.736 1.681 1.00 91.94 83 ILE A CA 1
ATOM 695 C C . ILE A 1 83 ? -6.799 6.530 1.299 1.00 91.94 83 ILE A C 1
ATOM 697 O O . ILE A 1 83 ? -6.291 7.215 0.417 1.00 91.94 83 ILE A O 1
ATOM 701 N N . VAL A 1 84 ? -6.112 5.568 1.916 1.00 90.19 84 VAL A N 1
ATOM 702 C CA . VAL A 1 84 ? -4.726 5.216 1.558 1.00 90.19 84 VAL A CA 1
ATOM 703 C C . VAL A 1 84 ? -4.630 4.653 0.136 1.00 90.19 84 VAL A C 1
ATOM 705 O O . VAL A 1 84 ? -3.631 4.885 -0.539 1.00 90.19 84 VAL A O 1
ATOM 708 N N . GLN A 1 85 ? -5.667 3.966 -0.349 1.00 88.50 85 GLN A N 1
ATOM 709 C CA . GLN A 1 85 ? -5.740 3.474 -1.731 1.00 88.50 85 GLN A CA 1
ATOM 710 C C . GLN A 1 85 ? -6.148 4.554 -2.749 1.00 88.50 85 GLN A C 1
ATOM 712 O O . GLN A 1 85 ? -6.183 4.287 -3.948 1.00 88.50 85 GLN A O 1
ATOM 717 N N . LEU A 1 86 ? -6.436 5.785 -2.320 1.00 86.12 86 LEU A N 1
ATOM 718 C CA . LEU A 1 86 ? -6.889 6.858 -3.208 1.00 86.12 86 LEU A CA 1
ATOM 719 C C . LEU A 1 86 ? -5.913 7.172 -4.362 1.00 86.12 86 LEU A C 1
ATOM 721 O O . LEU A 1 86 ? -6.397 7.338 -5.481 1.00 86.12 86 LEU A O 1
ATOM 725 N N . PRO A 1 87 ? -4.573 7.176 -4.183 1.00 83.00 87 PRO A N 1
ATOM 726 C CA . PRO A 1 87 ? -3.638 7.330 -5.302 1.00 83.00 87 PRO A CA 1
ATOM 727 C C . PRO A 1 87 ? -3.803 6.258 -6.391 1.00 83.00 87 PRO A C 1
ATOM 729 O O . PRO A 1 87 ? -3.628 6.556 -7.569 1.00 83.00 87 PRO A O 1
ATOM 732 N N . PHE A 1 88 ? -4.204 5.038 -6.019 1.00 78.62 88 PHE A N 1
ATOM 733 C CA . PHE A 1 88 ? -4.494 3.955 -6.962 1.00 78.62 88 PHE A CA 1
ATOM 734 C C . PHE A 1 88 ? -5.740 4.264 -7.802 1.00 78.62 88 PHE A C 1
ATOM 736 O O . PHE A 1 88 ? -5.735 4.098 -9.017 1.00 78.62 88 PHE A O 1
ATOM 743 N N . ALA A 1 89 ? -6.807 4.764 -7.171 1.00 76.75 89 ALA A N 1
ATOM 744 C CA . ALA A 1 89 ? -8.018 5.177 -7.883 1.00 76.75 89 ALA A CA 1
ATOM 745 C C . ALA A 1 89 ? -7.762 6.387 -8.800 1.00 76.75 89 ALA A C 1
ATOM 747 O O . ALA A 1 89 ? -8.293 6.457 -9.909 1.00 76.75 89 ALA A O 1
ATOM 748 N N . LEU A 1 90 ? -6.914 7.322 -8.357 1.00 80.19 90 LEU A N 1
ATOM 749 C CA . LEU A 1 90 ? -6.498 8.468 -9.162 1.00 80.19 90 LEU A CA 1
ATOM 750 C C . LEU A 1 90 ? -5.663 8.057 -10.381 1.00 80.19 90 LEU A C 1
ATOM 752 O O . LEU A 1 90 ? -5.807 8.690 -11.422 1.00 80.19 90 LEU A O 1
ATOM 756 N N . HIS A 1 91 ? -4.846 7.002 -10.288 1.00 76.56 91 HIS A N 1
ATOM 757 C CA . HIS A 1 91 ? -4.080 6.490 -11.430 1.00 76.56 91 HIS A CA 1
ATOM 758 C C . HIS A 1 91 ? -4.989 6.163 -12.624 1.00 76.56 91 HIS A C 1
ATOM 760 O O . HIS A 1 91 ? -4.759 6.662 -13.723 1.00 76.56 91 HIS A O 1
ATOM 766 N N . VAL A 1 92 ? -6.080 5.423 -12.385 1.00 69.88 92 VAL A N 1
ATOM 767 C CA . VAL A 1 92 ? -7.065 5.044 -13.417 1.00 69.88 92 VAL A CA 1
ATOM 768 C C . VAL A 1 92 ? -7.708 6.278 -14.063 1.00 69.88 92 VAL A C 1
ATOM 770 O O . VAL A 1 92 ? -7.912 6.329 -15.276 1.00 69.88 92 VAL A O 1
ATOM 773 N N . LEU A 1 93 ? -8.000 7.308 -13.263 1.00 70.94 93 LEU A N 1
ATOM 774 C CA . LEU A 1 93 ? -8.551 8.568 -13.769 1.00 70.94 93 LEU A CA 1
ATOM 775 C C . LEU A 1 93 ? -7.525 9.339 -14.613 1.00 70.94 93 LEU A C 1
ATOM 777 O O . LEU A 1 93 ? -7.870 9.857 -15.677 1.00 70.94 93 LEU A O 1
ATOM 781 N N . PHE A 1 94 ? -6.265 9.399 -14.175 1.00 71.56 94 PHE A N 1
ATOM 782 C CA . PHE A 1 94 ? -5.196 10.065 -14.919 1.00 71.56 94 PHE A CA 1
ATOM 783 C C . PHE A 1 94 ? -4.846 9.340 -16.220 1.00 71.56 94 PHE A C 1
ATOM 785 O O . PHE A 1 94 ? -4.594 10.004 -17.226 1.00 71.56 94 PHE A O 1
ATOM 792 N N . GLU A 1 95 ? -4.892 8.009 -16.243 1.00 68.31 95 GLU A N 1
ATOM 793 C CA . GLU A 1 95 ? -4.681 7.216 -17.456 1.00 68.31 95 GLU A CA 1
ATOM 794 C C . GLU A 1 95 ? -5.754 7.510 -18.521 1.00 68.31 95 GLU A C 1
ATOM 796 O O . GLU A 1 95 ? -5.434 7.685 -19.699 1.00 68.31 95 GLU A O 1
ATOM 801 N N . GLY A 1 96 ? -7.013 7.699 -18.109 1.00 63.50 96 GLY A N 1
ATOM 802 C CA . GLY A 1 96 ? -8.090 8.139 -19.004 1.00 63.50 96 GLY A CA 1
ATOM 803 C C . GLY A 1 96 ? -7.891 9.552 -19.574 1.00 63.50 96 GLY A C 1
ATOM 804 O O . GLY A 1 96 ? -8.237 9.815 -20.728 1.00 63.50 96 GLY A O 1
ATOM 805 N N . LEU A 1 97 ? -7.288 10.460 -18.797 1.00 64.44 97 LEU A N 1
ATOM 806 C CA . LEU A 1 97 ? -7.032 11.858 -19.183 1.00 64.44 97 LEU A CA 1
ATOM 807 C C . LEU A 1 97 ? -5.747 12.043 -20.016 1.00 64.44 97 LEU A C 1
ATOM 809 O O . LEU A 1 97 ? -5.631 13.022 -20.768 1.00 64.44 97 LEU A O 1
ATOM 813 N N . ARG A 1 98 ? -4.810 11.087 -19.935 1.00 57.66 98 ARG A N 1
ATOM 814 C CA . ARG A 1 98 ? -3.502 11.062 -20.623 1.00 57.66 98 ARG A CA 1
ATOM 815 C C . ARG A 1 98 ? -3.602 11.149 -22.147 1.00 57.66 98 ARG A C 1
ATOM 817 O O . ARG A 1 98 ? -2.667 11.620 -22.787 1.00 57.66 98 ARG A O 1
ATOM 824 N N . LYS A 1 99 ? -4.749 10.806 -22.743 1.00 55.22 99 LYS A N 1
ATOM 825 C CA . LYS A 1 99 ? -4.983 11.014 -24.184 1.00 55.22 99 LYS A CA 1
ATOM 826 C C . LYS A 1 99 ? -4.984 12.490 -24.616 1.00 55.22 99 LYS A C 1
ATOM 828 O O . LYS A 1 99 ? -5.018 12.733 -25.817 1.00 55.22 99 LYS A O 1
ATOM 833 N N . SER A 1 100 ? -4.945 13.466 -23.696 1.00 53.12 100 SER A N 1
ATOM 834 C CA . SER A 1 100 ? -5.151 14.878 -24.057 1.00 53.12 100 SER A CA 1
ATOM 835 C C . SER A 1 100 ? -4.061 15.895 -23.680 1.00 53.12 100 SER A C 1
ATOM 837 O O . SER A 1 100 ? -4.014 16.926 -24.351 1.00 53.12 100 SER A O 1
ATOM 839 N N . ARG A 1 101 ? -3.173 15.692 -22.684 1.00 53.56 101 ARG A N 1
ATOM 840 C CA . ARG A 1 101 ? -2.164 16.720 -22.304 1.00 53.56 101 ARG A CA 1
ATOM 841 C C . ARG A 1 101 ? -0.879 16.173 -21.660 1.00 53.56 101 ARG A C 1
ATOM 843 O O . ARG A 1 101 ? -0.937 15.388 -20.724 1.00 53.56 101 ARG A O 1
ATOM 850 N N . LEU A 1 102 ? 0.259 16.726 -22.092 1.00 54.91 102 LEU A N 1
ATOM 851 C CA . LEU A 1 102 ? 1.647 16.502 -21.632 1.00 54.91 102 LEU A CA 1
ATOM 852 C C . LEU A 1 102 ? 1.991 17.044 -20.220 1.00 54.91 102 LEU A C 1
ATOM 854 O O . LEU A 1 102 ? 3.132 16.945 -19.797 1.00 54.91 102 LEU A O 1
ATOM 858 N N . MET A 1 103 ? 1.055 17.655 -19.483 1.00 47.03 103 MET A N 1
ATOM 859 C CA . MET A 1 103 ? 1.371 18.468 -18.286 1.00 47.03 103 MET A CA 1
ATOM 860 C C . MET A 1 103 ? 1.058 17.822 -16.920 1.00 47.03 103 MET A C 1
ATOM 862 O O . MET A 1 103 ? 0.950 18.525 -15.919 1.00 47.03 103 MET A O 1
ATOM 866 N N . LEU A 1 104 ? 0.935 16.495 -16.840 1.00 55.56 104 LEU A N 1
ATOM 867 C CA . LEU A 1 104 ? 0.642 15.771 -15.586 1.00 55.56 104 LEU A CA 1
ATOM 868 C C . LEU A 1 104 ? 1.758 14.800 -15.149 1.00 55.56 104 LEU A C 1
ATOM 870 O O . LEU A 1 104 ? 1.488 13.863 -14.404 1.00 55.56 104 LEU A O 1
ATOM 874 N N . ASP A 1 105 ? 3.008 15.031 -15.564 1.00 68.12 105 ASP A N 1
ATOM 875 C CA . ASP A 1 105 ? 4.098 14.047 -15.420 1.00 68.12 105 ASP A CA 1
ATOM 876 C C . ASP A 1 105 ? 4.373 13.613 -13.973 1.00 68.12 105 ASP A C 1
ATOM 878 O O . ASP A 1 105 ? 4.375 12.424 -13.674 1.00 68.12 105 ASP A O 1
ATOM 882 N N . TRP A 1 106 ? 4.533 14.543 -13.029 1.00 67.12 106 TRP A N 1
ATOM 883 C CA . TRP A 1 106 ? 4.931 14.172 -11.662 1.00 67.12 106 TRP A CA 1
ATOM 884 C C . TRP A 1 106 ? 3.838 13.431 -10.886 1.00 67.12 106 TRP A C 1
ATOM 886 O O . TRP A 1 106 ? 4.113 12.443 -10.205 1.00 67.12 106 TRP A O 1
ATOM 896 N N . GLY A 1 107 ? 2.590 13.895 -10.997 1.00 69.81 107 GLY A N 1
ATOM 897 C CA . GLY A 1 107 ? 1.445 13.239 -10.364 1.00 69.81 107 GLY A CA 1
ATOM 898 C C . GLY A 1 107 ? 1.178 11.865 -10.975 1.00 69.81 107 GLY A C 1
ATOM 899 O O . GLY A 1 107 ? 0.912 10.912 -10.245 1.00 69.81 107 GLY A O 1
ATOM 900 N N . HIS A 1 108 ? 1.326 11.742 -12.297 1.00 73.12 108 HIS A N 1
ATOM 901 C CA . HIS A 1 108 ? 1.182 10.470 -12.991 1.00 73.12 108 HIS A CA 1
ATOM 902 C C . HIS A 1 108 ? 2.249 9.470 -12.546 1.00 73.12 108 HIS A C 1
ATOM 904 O O . HIS A 1 108 ? 1.876 8.416 -12.038 1.00 73.12 108 HIS A O 1
ATOM 910 N N . VAL A 1 109 ? 3.533 9.841 -12.603 1.00 74.94 109 VAL A N 1
ATOM 911 C CA . VAL A 1 109 ? 4.659 8.990 -12.176 1.00 74.94 109 VAL A CA 1
ATOM 912 C C . VAL A 1 109 ? 4.497 8.537 -10.725 1.00 74.94 109 VAL A C 1
ATOM 914 O O . VAL A 1 109 ? 4.732 7.374 -10.403 1.00 74.94 109 VAL A O 1
ATOM 917 N N . PHE A 1 110 ? 4.039 9.422 -9.836 1.00 77.62 110 PHE A N 1
ATOM 918 C CA . PHE A 1 110 ? 3.777 9.049 -8.448 1.00 77.62 110 PHE A CA 1
ATOM 919 C C . PHE A 1 110 ? 2.624 8.043 -8.317 1.00 77.62 110 PHE A C 1
ATOM 921 O O . PHE A 1 110 ? 2.766 7.031 -7.629 1.00 77.62 110 PHE A O 1
ATOM 928 N N . THR A 1 111 ? 1.488 8.291 -8.980 1.00 79.88 111 THR A N 1
ATOM 929 C CA . THR A 1 111 ? 0.336 7.370 -8.941 1.00 79.88 111 THR A CA 1
ATOM 930 C C . THR A 1 111 ? 0.632 6.027 -9.612 1.00 79.88 111 THR A C 1
ATOM 932 O O . THR A 1 111 ? 0.199 4.997 -9.104 1.00 79.88 111 THR A O 1
ATOM 935 N N . GLU A 1 112 ? 1.421 6.020 -10.687 1.00 80.94 112 GLU A N 1
ATOM 936 C CA . GLU A 1 112 ? 1.919 4.821 -11.366 1.00 80.94 112 GLU A CA 1
ATOM 937 C C . GLU A 1 112 ? 2.887 4.044 -10.472 1.00 80.94 112 GLU A C 1
ATOM 939 O O . GLU A 1 112 ? 2.765 2.832 -10.339 1.00 80.94 112 GLU A O 1
ATOM 944 N N . GLY A 1 113 ? 3.782 4.731 -9.761 1.00 81.06 113 GLY A N 1
ATOM 945 C CA . GLY A 1 113 ? 4.646 4.118 -8.755 1.00 81.06 113 GLY A CA 1
ATOM 946 C C . GLY A 1 113 ? 3.880 3.459 -7.620 1.00 81.06 113 GLY A C 1
ATOM 947 O O . GLY A 1 113 ? 4.198 2.340 -7.218 1.00 81.06 113 GLY A O 1
ATOM 948 N N . TRP A 1 114 ? 2.859 4.152 -7.117 1.00 86.12 114 TRP A N 1
ATOM 949 C CA . TRP A 1 114 ? 1.980 3.660 -6.059 1.00 86.12 114 TRP A CA 1
ATOM 950 C C . TRP A 1 114 ? 1.198 2.427 -6.498 1.00 86.12 114 TRP A C 1
ATOM 952 O O . TRP A 1 114 ? 1.143 1.423 -5.790 1.00 86.12 114 TRP A O 1
ATOM 962 N N . TYR A 1 115 ? 0.623 2.496 -7.693 1.00 83.88 115 TYR A N 1
ATOM 963 C CA . TYR A 1 115 ? -0.069 1.393 -8.334 1.00 83.88 115 TYR A CA 1
ATOM 964 C C . TYR A 1 115 ? 0.868 0.203 -8.569 1.00 83.88 115 TYR A C 1
ATOM 966 O O . TYR A 1 115 ? 0.594 -0.922 -8.140 1.00 83.88 115 TYR A O 1
ATOM 974 N N . GLY A 1 116 ? 2.022 0.466 -9.174 1.00 82.69 116 GLY A N 1
ATOM 975 C CA . GLY A 1 116 ? 3.030 -0.525 -9.498 1.00 82.69 116 GLY A CA 1
ATOM 976 C C . GLY A 1 116 ? 3.659 -1.158 -8.262 1.00 82.69 116 GLY A C 1
ATOM 977 O O . GLY A 1 116 ? 4.213 -2.245 -8.364 1.00 82.69 116 GLY A O 1
ATOM 978 N N . LEU A 1 117 ? 3.599 -0.525 -7.087 1.00 85.19 117 LEU A N 1
ATOM 979 C CA . LEU A 1 117 ? 4.075 -1.131 -5.840 1.00 85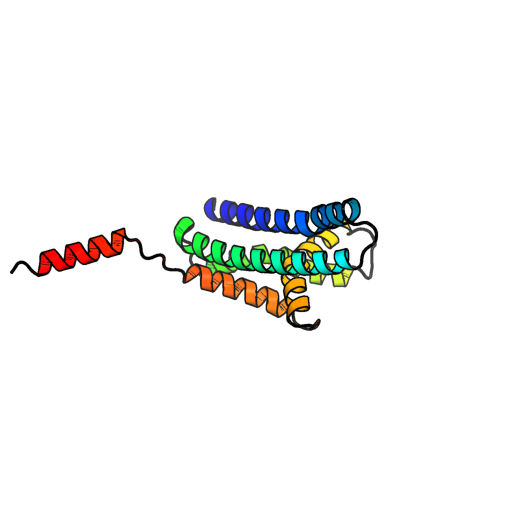.19 117 LEU A CA 1
ATOM 980 C C . LEU A 1 117 ? 3.277 -2.395 -5.482 1.00 85.19 117 LEU A C 1
ATOM 982 O O . LEU A 1 117 ? 3.828 -3.313 -4.883 1.00 85.19 117 LEU A O 1
ATOM 986 N N . LEU A 1 118 ? 1.994 -2.447 -5.852 1.00 82.31 118 LEU A N 1
ATOM 987 C CA . LEU A 1 118 ? 1.090 -3.556 -5.529 1.00 82.31 118 LEU A CA 1
ATOM 988 C C . LEU A 1 118 ? 0.795 -4.438 -6.746 1.00 82.31 118 LEU A C 1
ATOM 990 O O . LEU A 1 118 ? 0.789 -5.669 -6.648 1.00 82.31 118 LEU A O 1
ATOM 994 N N . ALA A 1 119 ? 0.551 -3.815 -7.899 1.00 84.00 119 ALA A N 1
ATOM 995 C CA . ALA A 1 119 ? 0.124 -4.515 -9.102 1.00 84.00 119 ALA A CA 1
ATOM 996 C C . ALA A 1 119 ? 1.278 -5.249 -9.803 1.00 84.00 119 ALA A C 1
ATOM 998 O O . ALA A 1 119 ? 1.099 -6.398 -10.197 1.00 84.00 119 ALA A O 1
ATOM 999 N N . GLU A 1 120 ? 2.472 -4.654 -9.927 1.00 84.44 120 GLU A N 1
ATOM 1000 C CA . GLU A 1 120 ? 3.597 -5.302 -10.629 1.00 84.44 120 GLU A CA 1
ATOM 1001 C C . GLU A 1 120 ? 4.080 -6.600 -9.970 1.00 84.44 120 GLU A C 1
ATOM 1003 O O . GLU A 1 120 ? 4.227 -7.581 -10.694 1.00 84.44 120 GLU A O 1
ATOM 1008 N N . PRO A 1 121 ? 4.261 -6.691 -8.637 1.00 81.44 121 PRO A N 1
ATOM 1009 C CA . PRO A 1 121 ? 4.604 -7.958 -7.989 1.00 81.44 121 PRO A CA 1
ATOM 1010 C C . PRO A 1 121 ? 3.576 -9.050 -8.301 1.00 81.44 121 PRO A C 1
ATOM 1012 O O . PRO A 1 121 ? 3.927 -10.185 -8.607 1.00 81.44 121 PRO A O 1
ATOM 1015 N N . THR A 1 122 ? 2.293 -8.683 -8.277 1.00 79.94 122 THR A N 1
ATOM 1016 C CA . THR A 1 122 ? 1.179 -9.581 -8.596 1.00 79.94 122 THR A CA 1
ATOM 1017 C C . THR A 1 122 ? 1.235 -10.044 -10.055 1.00 79.94 122 THR A C 1
ATOM 1019 O O . THR A 1 122 ? 1.045 -11.227 -10.328 1.00 79.94 122 THR A O 1
ATOM 1022 N N . ARG A 1 123 ? 1.546 -9.138 -10.991 1.00 82.69 123 ARG A N 1
ATOM 1023 C CA . ARG A 1 123 ? 1.730 -9.448 -12.420 1.00 82.69 123 ARG A CA 1
ATOM 1024 C C . ARG A 1 123 ? 2.916 -10.368 -12.662 1.00 82.69 123 ARG A C 1
ATOM 1026 O O . ARG A 1 123 ? 2.785 -11.317 -13.426 1.00 82.69 123 ARG A O 1
ATOM 1033 N N . LEU A 1 124 ? 4.041 -10.110 -11.999 1.00 81.38 124 LEU A N 1
ATOM 1034 C CA . LEU A 1 124 ? 5.253 -10.918 -12.126 1.00 81.38 124 LEU A CA 1
ATOM 1035 C C . LEU A 1 124 ? 5.040 -12.340 -11.590 1.00 81.38 124 LEU A C 1
ATOM 1037 O O . LEU A 1 124 ? 5.505 -13.295 -12.201 1.00 81.38 124 LEU A O 1
ATOM 1041 N N . ILE A 1 125 ? 4.297 -12.494 -10.489 1.00 80.25 125 ILE A N 1
ATOM 1042 C CA . ILE A 1 125 ? 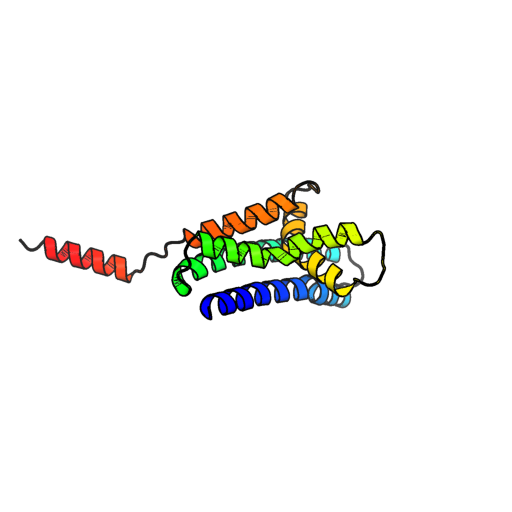4.004 -13.810 -9.901 1.00 80.25 125 ILE A CA 1
ATOM 1043 C C . ILE A 1 125 ? 2.964 -14.580 -10.724 1.00 80.25 125 ILE A C 1
ATOM 1045 O O . ILE A 1 125 ? 3.132 -15.774 -10.961 1.00 80.25 125 ILE A O 1
ATOM 1049 N N . LEU A 1 126 ? 1.875 -13.923 -11.135 1.00 77.19 126 LEU A N 1
ATOM 1050 C CA . LEU A 1 126 ? 0.755 -14.585 -11.815 1.00 77.19 126 LEU A CA 1
ATOM 1051 C C . LEU A 1 126 ? 0.919 -14.661 -13.338 1.00 77.19 126 LEU A C 1
ATOM 1053 O O . LEU A 1 126 ? 0.099 -15.299 -13.993 1.00 77.19 126 LEU A O 1
ATOM 1057 N N . MET A 1 127 ? 1.932 -13.995 -13.904 1.00 76.81 127 MET A N 1
ATOM 1058 C CA . MET A 1 127 ? 2.150 -13.854 -15.352 1.00 76.81 127 MET A CA 1
ATOM 1059 C C . MET A 1 127 ? 0.890 -13.404 -16.115 1.00 76.81 127 MET A C 1
ATOM 1061 O O . MET A 1 127 ? 0.683 -13.747 -17.278 1.00 76.81 127 MET A O 1
ATOM 1065 N N . ALA A 1 128 ? 0.025 -12.632 -15.454 1.00 71.19 128 ALA A N 1
ATOM 1066 C CA . ALA A 1 128 ? -1.248 -12.163 -15.983 1.00 71.19 128 ALA A CA 1
ATOM 1067 C C . ALA A 1 128 ? -1.313 -10.639 -15.873 1.00 71.19 128 ALA A C 1
ATOM 1069 O O . ALA A 1 128 ? -0.947 -10.080 -14.846 1.00 71.19 128 ALA A O 1
ATOM 1070 N N . TYR A 1 129 ? -1.789 -9.968 -16.923 1.00 63.88 129 TYR A N 1
ATOM 1071 C CA . TYR A 1 129 ? -1.899 -8.502 -16.959 1.00 63.88 129 TYR A CA 1
ATOM 1072 C C . TYR A 1 129 ? -3.313 -7.997 -16.653 1.00 63.88 129 TYR A C 1
ATOM 1074 O O . TYR A 1 129 ? -3.484 -6.869 -16.198 1.00 63.88 129 TYR A O 1
ATOM 1082 N N . HIS A 1 130 ? -4.338 -8.821 -16.879 1.00 68.88 130 HIS A N 1
ATOM 1083 C CA . HIS A 1 130 ? -5.728 -8.420 -16.686 1.00 68.88 130 HIS A CA 1
ATOM 1084 C C . HIS A 1 130 ? -6.214 -8.752 -15.274 1.00 68.88 130 HIS A C 1
ATOM 1086 O O . HIS A 1 130 ? -6.090 -9.881 -14.809 1.00 68.88 130 HIS A O 1
ATOM 1092 N N . GLY A 1 131 ? -6.794 -7.761 -14.592 1.00 70.38 131 GLY A N 1
ATOM 1093 C CA . GLY A 1 131 ? -7.434 -7.947 -13.285 1.00 70.38 131 GLY A CA 1
ATOM 1094 C C . GLY A 1 131 ? -6.480 -8.029 -12.087 1.00 70.38 131 GLY A C 1
ATOM 1095 O O . GLY A 1 131 ? -6.953 -8.054 -10.950 1.00 70.38 131 GLY A O 1
ATOM 1096 N N . THR A 1 132 ? -5.160 -7.987 -12.303 1.00 78.56 132 THR A N 1
ATOM 1097 C CA . THR A 1 132 ? -4.157 -7.957 -11.218 1.00 78.56 132 THR A CA 1
ATOM 1098 C C . THR A 1 132 ? -4.338 -6.791 -10.269 1.00 78.56 132 THR A C 1
ATOM 1100 O O . THR A 1 132 ? -3.979 -6.872 -9.104 1.00 78.56 132 THR A O 1
ATOM 1103 N N . ASP A 1 133 ? -4.931 -5.719 -10.764 1.00 77.12 133 ASP A N 1
ATOM 1104 C CA . ASP A 1 133 ? -5.084 -4.451 -10.069 1.00 77.12 133 ASP A CA 1
ATOM 1105 C C . ASP A 1 133 ? -6.174 -4.559 -9.003 1.00 77.12 133 ASP A C 1
ATOM 1107 O O . ASP A 1 133 ? -5.979 -4.211 -7.839 1.00 77.12 133 ASP A O 1
ATOM 1111 N N . VAL A 1 134 ? -7.305 -5.148 -9.399 1.00 81.94 134 VAL A N 1
ATOM 1112 C CA . VAL A 1 134 ? -8.410 -5.491 -8.502 1.00 81.94 134 VAL A CA 1
ATOM 1113 C C . VAL A 1 134 ? -7.931 -6.504 -7.469 1.00 81.94 134 VAL A C 1
ATOM 1115 O O . VAL A 1 134 ? -8.245 -6.369 -6.286 1.00 81.94 134 VAL A O 1
ATOM 1118 N N . PHE A 1 135 ? -7.123 -7.480 -7.895 1.00 83.88 135 PHE A N 1
ATOM 1119 C CA . PHE A 1 135 ? -6.533 -8.453 -6.985 1.00 83.88 135 PHE A CA 1
ATOM 1120 C C . PHE A 1 135 ? -5.585 -7.800 -5.974 1.00 83.88 135 PHE A C 1
ATOM 1122 O O . PHE A 1 135 ? -5.692 -8.091 -4.788 1.00 83.88 135 PHE A O 1
ATOM 1129 N N . ALA A 1 136 ? -4.709 -6.883 -6.394 1.00 85.56 136 ALA A N 1
ATOM 1130 C CA . ALA A 1 136 ? -3.783 -6.181 -5.503 1.00 85.56 136 ALA A CA 1
ATOM 1131 C C . ALA A 1 136 ? -4.526 -5.344 -4.451 1.00 85.56 136 ALA A C 1
ATOM 1133 O O . ALA A 1 136 ? -4.189 -5.395 -3.263 1.00 85.56 136 ALA A O 1
ATOM 1134 N N . ILE A 1 137 ? -5.579 -4.625 -4.860 1.00 87.19 137 ILE A N 1
ATOM 1135 C CA . ILE A 1 137 ? -6.439 -3.896 -3.923 1.00 87.19 137 ILE A CA 1
ATOM 1136 C C . ILE A 1 137 ? -7.106 -4.876 -2.954 1.00 87.19 137 ILE A C 1
ATOM 1138 O O . ILE A 1 137 ? -7.003 -4.689 -1.740 1.00 87.19 137 ILE A O 1
ATOM 1142 N N . ALA A 1 138 ? -7.752 -5.931 -3.457 1.00 89.31 138 ALA A N 1
ATOM 1143 C CA . ALA A 1 138 ? -8.432 -6.922 -2.622 1.00 89.31 138 ALA A CA 1
ATOM 1144 C C . ALA A 1 138 ? -7.467 -7.597 -1.634 1.00 89.31 138 ALA A C 1
ATOM 1146 O O . ALA A 1 138 ? -7.783 -7.738 -0.451 1.00 89.31 138 ALA A O 1
ATOM 1147 N N . ALA A 1 139 ? -6.260 -7.931 -2.091 1.00 89.81 139 ALA A N 1
ATOM 1148 C CA . ALA A 1 139 ? -5.187 -8.457 -1.265 1.00 89.81 139 ALA A CA 1
ATOM 1149 C C . ALA A 1 139 ? -4.794 -7.456 -0.171 1.00 89.81 139 ALA A C 1
ATOM 1151 O O . ALA A 1 139 ? -4.691 -7.851 0.987 1.00 89.81 139 ALA A O 1
ATOM 1152 N N . SER A 1 140 ? -4.668 -6.159 -0.471 1.00 91.50 140 SER A N 1
ATOM 1153 C CA . SER A 1 140 ? -4.361 -5.149 0.556 1.00 91.50 140 SER A CA 1
ATOM 1154 C C . SER A 1 140 ? -5.387 -5.141 1.701 1.00 91.50 140 SER A C 1
ATOM 1156 O O . SER A 1 140 ? -5.005 -5.098 2.872 1.00 91.50 140 SER A O 1
ATOM 1158 N N . PHE A 1 141 ? -6.682 -5.269 1.387 1.00 93.00 141 PHE A N 1
ATOM 1159 C CA . PHE A 1 141 ? -7.748 -5.365 2.389 1.00 93.00 141 PHE A CA 1
ATOM 1160 C C . PHE A 1 141 ? -7.714 -6.698 3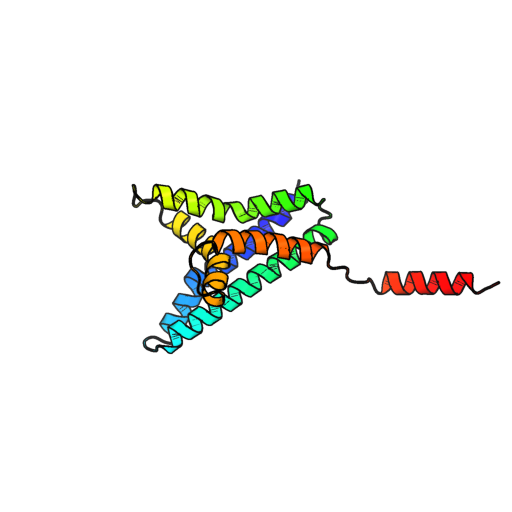.142 1.00 93.00 141 PHE A C 1
ATOM 1162 O O . PHE A 1 141 ? -7.953 -6.727 4.352 1.00 93.00 141 PHE A O 1
ATOM 1169 N N . LEU A 1 142 ? -7.388 -7.796 2.457 1.00 94.06 142 LEU A N 1
ATOM 1170 C CA . LEU A 1 142 ? -7.214 -9.103 3.084 1.00 94.06 142 LEU A CA 1
ATOM 1171 C C . LEU A 1 142 ? -6.056 -9.088 4.088 1.00 94.06 142 LEU A C 1
ATOM 1173 O O . LEU A 1 142 ? -6.237 -9.510 5.227 1.00 94.06 142 LEU A O 1
ATOM 1177 N N . PHE A 1 143 ? -4.893 -8.558 3.714 1.00 94.25 143 PHE A N 1
ATOM 1178 C CA . PHE A 1 143 ? -3.741 -8.446 4.610 1.00 94.25 143 PHE A CA 1
ATOM 1179 C C . PHE A 1 143 ? -4.024 -7.506 5.787 1.00 94.25 143 PHE A C 1
ATOM 1181 O O . PHE A 1 143 ? -3.711 -7.848 6.929 1.00 94.25 143 PHE A O 1
ATOM 1188 N N . LEU A 1 144 ? -4.728 -6.391 5.561 1.00 94.75 144 LEU A N 1
ATOM 1189 C CA . LEU A 1 144 ? -5.234 -5.544 6.646 1.00 94.75 144 LEU A CA 1
ATOM 1190 C C . LEU A 1 144 ? -6.129 -6.340 7.617 1.00 94.75 144 LEU A C 1
ATOM 1192 O O . LEU A 1 144 ? -5.977 -6.249 8.840 1.00 94.75 144 LEU A O 1
ATOM 1196 N N . ALA A 1 145 ? -7.054 -7.144 7.085 1.00 93.81 145 ALA A N 1
ATOM 1197 C CA . ALA A 1 145 ? -7.947 -7.991 7.869 1.00 93.81 145 ALA A CA 1
ATOM 1198 C C . ALA A 1 145 ? -7.184 -9.055 8.672 1.00 93.81 145 ALA A C 1
ATOM 1200 O O . ALA A 1 145 ? -7.471 -9.244 9.858 1.00 93.81 145 ALA A O 1
ATOM 1201 N N . LEU A 1 146 ? -6.200 -9.713 8.052 1.00 94.38 146 LEU A N 1
ATOM 1202 C CA . LEU A 1 146 ? -5.312 -10.674 8.708 1.00 94.38 146 LEU A CA 1
ATOM 1203 C C . LEU A 1 146 ? -4.558 -10.010 9.859 1.00 94.38 146 LEU A C 1
ATOM 1205 O O . LEU A 1 146 ? -4.603 -10.510 10.980 1.00 94.38 146 LEU A O 1
ATOM 1209 N N . GLY A 1 147 ? -3.991 -8.826 9.630 1.00 92.06 147 GLY A N 1
ATOM 1210 C CA . GLY A 1 147 ? -3.321 -8.031 10.655 1.00 92.06 147 GLY A CA 1
ATOM 1211 C C . GLY A 1 147 ? -4.186 -7.746 11.881 1.00 92.06 147 GLY A C 1
ATOM 1212 O O . GLY A 1 147 ? -3.736 -7.853 13.020 1.00 92.06 147 GLY A O 1
ATOM 1213 N N . ARG A 1 148 ? -5.473 -7.445 11.674 1.00 92.25 148 ARG A N 1
ATOM 1214 C CA . ARG A 1 148 ? -6.435 -7.246 12.775 1.00 92.25 148 ARG A CA 1
ATOM 1215 C C . ARG A 1 148 ? -6.767 -8.537 13.528 1.00 92.25 148 ARG A C 1
ATOM 1217 O O . ARG A 1 148 ? -7.167 -8.472 14.694 1.00 92.25 148 ARG A O 1
ATOM 1224 N N . LYS A 1 149 ? -6.659 -9.697 12.881 1.00 91.31 149 LYS A N 1
ATOM 1225 C CA . LYS A 1 149 ? -6.878 -11.005 13.515 1.00 91.31 149 LYS A CA 1
ATOM 1226 C C . LYS A 1 149 ? -5.666 -11.492 14.304 1.00 91.31 149 LYS A C 1
ATOM 1228 O O . LYS A 1 149 ? -5.824 -12.422 15.083 1.00 91.31 149 LYS A O 1
ATOM 1233 N N . ILE A 1 150 ? -4.502 -10.855 14.161 1.00 88.44 150 ILE A N 1
ATOM 1234 C CA . ILE A 1 150 ? -3.325 -11.192 14.962 1.00 88.44 150 ILE A CA 1
ATOM 1235 C C . ILE A 1 150 ? -3.633 -10.926 16.440 1.00 88.44 150 ILE A C 1
ATOM 1237 O O . ILE A 1 150 ? -3.808 -9.788 16.898 1.00 88.44 150 ILE A O 1
ATOM 1241 N N . GLU A 1 151 ? -3.708 -12.015 17.191 1.00 79.44 151 GLU A N 1
ATOM 1242 C CA . GLU A 1 151 ? -3.768 -12.022 18.640 1.00 79.44 151 GLU A CA 1
ATOM 1243 C C . GLU A 1 151 ? -2.409 -12.467 19.148 1.00 79.44 151 GLU A C 1
ATOM 1245 O O . GLU A 1 151 ? -2.079 -13.646 19.152 1.00 79.44 151 GLU A O 1
ATOM 1250 N N . ILE A 1 152 ? -1.595 -11.491 19.543 1.00 72.06 152 ILE A N 1
ATOM 1251 C CA . ILE A 1 152 ? -0.430 -11.785 20.364 1.00 72.06 152 ILE A CA 1
ATOM 1252 C C . ILE A 1 152 ? -1.001 -12.109 21.739 1.00 72.06 152 ILE A C 1
ATOM 1254 O O . ILE A 1 152 ? -1.633 -11.249 22.362 1.00 72.06 152 ILE A O 1
ATOM 1258 N N . ALA A 1 153 ? -0.889 -13.373 22.142 1.00 59.91 153 ALA A N 1
ATOM 1259 C CA . ALA A 1 153 ? -1.197 -13.778 23.499 1.00 59.91 153 ALA A CA 1
ATOM 1260 C C . ALA A 1 153 ? -0.243 -13.007 24.413 1.00 59.91 153 ALA A C 1
ATOM 1262 O O . ALA A 1 153 ? 0.965 -13.226 24.370 1.00 59.91 153 ALA A O 1
ATOM 1263 N N . ASP A 1 154 ? -0.778 -12.068 25.193 1.00 58.31 154 ASP A N 1
ATOM 1264 C CA . ASP A 1 154 ? 0.000 -11.456 26.259 1.00 58.31 154 ASP A CA 1
ATOM 1265 C C . ASP A 1 154 ? 0.381 -12.582 27.218 1.00 58.31 154 ASP A C 1
ATOM 1267 O O . ASP A 1 154 ? -0.497 -13.215 27.816 1.00 58.31 154 ASP A O 1
ATOM 1271 N N . GLU A 1 155 ? 1.680 -12.827 27.398 1.00 57.00 155 GLU A N 1
ATOM 1272 C CA . GLU A 1 155 ? 2.164 -13.719 28.455 1.00 57.00 155 GLU A CA 1
ATOM 1273 C C . GLU A 1 155 ? 1.523 -13.332 29.794 1.00 57.00 155 GLU A C 1
ATOM 1275 O O . GLU A 1 155 ? 1.126 -14.198 30.565 1.00 57.00 155 GLU A O 1
ATOM 1280 N N . GLN A 1 156 ? 1.290 -12.038 30.033 1.00 56.69 156 GLN A N 1
ATOM 1281 C CA . GLN A 1 156 ? 0.567 -11.535 31.201 1.00 56.69 156 GLN A CA 1
ATOM 1282 C C . GLN A 1 156 ? -0.874 -12.057 31.323 1.00 56.69 156 GLN A C 1
ATOM 1284 O O . GLN A 1 156 ? -1.289 -12.410 32.425 1.00 56.69 156 GLN A O 1
ATOM 1289 N N . GLN A 1 157 ? -1.629 -12.184 30.226 1.00 60.88 157 GLN A N 1
ATOM 1290 C CA . GLN A 1 157 ? -2.974 -12.775 30.265 1.00 60.88 157 GLN A CA 1
ATOM 1291 C C . GLN A 1 157 ? -2.932 -14.282 30.541 1.00 60.88 157 GLN A C 1
ATOM 1293 O O . GLN A 1 157 ? -3.791 -14.791 31.265 1.00 60.88 157 GLN A O 1
ATOM 1298 N N . LEU A 1 158 ? -1.930 -14.989 30.010 1.00 64.06 158 LEU A N 1
ATOM 1299 C CA . LEU A 1 158 ? -1.686 -16.404 30.315 1.00 64.06 158 LEU A CA 1
ATOM 1300 C C . LEU A 1 158 ? -1.317 -16.598 31.795 1.00 64.06 158 LEU A C 1
ATOM 1302 O O . LEU A 1 158 ? -1.902 -17.454 32.465 1.00 64.06 158 LEU A O 1
ATOM 1306 N N . TRP A 1 159 ? -0.428 -15.759 32.333 1.00 62.78 159 TRP A N 1
ATOM 1307 C CA . TRP A 1 159 ? -0.051 -15.757 33.749 1.00 62.78 159 TRP A CA 1
ATOM 1308 C C . TRP A 1 159 ? -1.229 -15.401 34.666 1.00 62.78 159 TRP A C 1
ATOM 1310 O O . TRP A 1 159 ? -1.419 -16.057 35.693 1.00 62.78 159 TRP A O 1
ATOM 1320 N N . ASP A 1 160 ? -2.067 -14.430 34.299 1.00 67.38 160 ASP A N 1
ATOM 1321 C CA . ASP A 1 160 ? -3.247 -14.043 35.083 1.00 67.38 160 ASP A CA 1
ATOM 1322 C C . ASP A 1 160 ? -4.348 -15.112 35.063 1.00 67.38 160 ASP A C 1
ATOM 1324 O O . ASP A 1 160 ? -4.978 -15.381 36.093 1.00 67.38 160 ASP A O 1
ATOM 1328 N N . GLN A 1 161 ? -4.569 -15.775 33.924 1.00 70.88 161 GLN A N 1
ATOM 1329 C CA . GLN A 1 161 ? -5.490 -16.911 33.838 1.00 70.88 161 GLN A CA 1
ATOM 1330 C C . GLN A 1 161 ? -4.974 -18.122 34.628 1.00 70.88 161 GLN A C 1
ATOM 1332 O O . GLN A 1 161 ? -5.753 -18.750 35.352 1.00 70.88 161 GLN A O 1
ATOM 1337 N N . ALA A 1 162 ? -3.672 -18.417 34.567 1.00 69.62 162 ALA A N 1
ATOM 1338 C CA . ALA A 1 162 ? -3.048 -19.467 35.373 1.00 69.62 162 ALA A CA 1
ATOM 1339 C C . ALA A 1 162 ? -3.152 -19.167 36.880 1.00 69.62 162 ALA A C 1
ATOM 1341 O O . ALA A 1 162 ? -3.518 -20.039 37.672 1.00 69.62 162 ALA A O 1
ATOM 1342 N N . ARG A 1 163 ? -2.928 -17.910 37.286 1.00 66.31 163 ARG A N 1
ATOM 1343 C CA . ARG A 1 163 ? -3.046 -17.465 38.684 1.00 66.31 163 ARG A CA 1
ATOM 1344 C C . ARG A 1 163 ? -4.491 -17.524 39.192 1.00 66.31 163 ARG A C 1
ATOM 1346 O O . ARG A 1 163 ? -4.711 -17.894 40.345 1.00 66.31 163 ARG A O 1
ATOM 1353 N N . LYS A 1 164 ? -5.484 -17.227 38.344 1.00 70.94 164 LYS A N 1
ATOM 1354 C CA . LYS A 1 164 ? -6.909 -17.428 38.666 1.00 70.94 164 LYS A CA 1
ATOM 1355 C C . LYS A 1 164 ? -7.251 -18.908 38.851 1.00 70.94 164 LYS A C 1
ATOM 1357 O O . LYS A 1 164 ? -7.898 -19.237 39.838 1.00 70.94 164 LYS A O 1
ATOM 1362 N N . ARG A 1 165 ? -6.765 -19.806 37.985 1.00 70.06 165 ARG A N 1
ATOM 1363 C CA . ARG A 1 165 ? -6.981 -21.262 38.129 1.00 70.06 165 ARG A CA 1
ATOM 1364 C C . ARG A 1 165 ? -6.353 -21.827 39.409 1.00 70.06 165 ARG A C 1
ATOM 1366 O O . ARG A 1 165 ? -6.997 -22.611 40.095 1.00 70.06 165 ARG A O 1
ATOM 1373 N N . MET A 1 166 ? -5.163 -21.359 39.794 1.00 63.47 166 MET A N 1
ATOM 1374 C CA . MET A 1 166 ? -4.522 -21.765 41.056 1.00 63.47 166 MET A CA 1
ATOM 1375 C C . MET A 1 166 ? -5.270 -21.299 42.315 1.00 63.47 166 MET A C 1
ATOM 1377 O O . MET A 1 166 ? -5.190 -21.960 43.346 1.00 63.47 166 MET A O 1
ATOM 1381 N N . LYS A 1 167 ? -6.012 -20.184 42.258 1.00 60.28 167 LYS A N 1
ATOM 1382 C CA . LYS A 1 167 ? -6.845 -19.730 43.387 1.00 60.28 167 LYS A CA 1
ATOM 1383 C C . LYS A 1 167 ? -8.138 -20.533 43.544 1.00 60.28 167 LYS A C 1
ATOM 1385 O O . LYS A 1 167 ? -8.621 -20.648 44.660 1.00 60.28 167 LYS A O 1
ATOM 1390 N N . VAL A 1 168 ? -8.678 -21.088 42.458 1.00 58.41 168 VAL A N 1
ATOM 1391 C CA . VAL A 1 168 ? -9.918 -21.889 42.478 1.00 58.41 168 VAL A CA 1
ATOM 1392 C C . VAL A 1 168 ? -9.664 -23.325 42.967 1.00 58.41 168 VAL A C 1
ATOM 1394 O O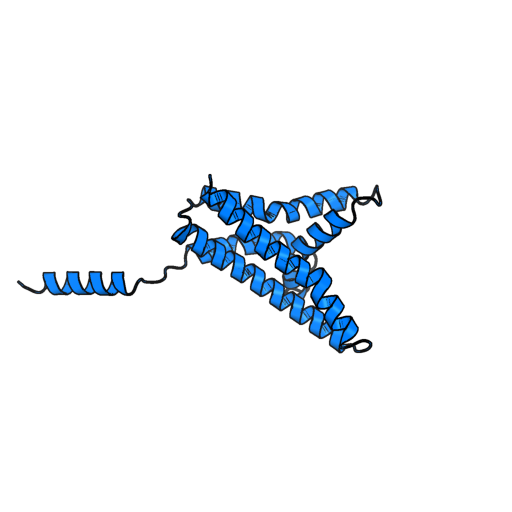 . VAL A 1 168 ? -10.569 -23.951 43.498 1.00 58.41 168 VAL A O 1
ATOM 1397 N N . GLY A 1 169 ? -8.427 -23.827 42.865 1.00 53.81 169 GLY A N 1
ATOM 1398 C CA . GLY A 1 169 ? -8.022 -25.140 43.391 1.00 53.81 169 GLY A CA 1
ATOM 1399 C C . GLY A 1 169 ? -7.656 -25.179 44.883 1.00 53.81 169 GLY A C 1
ATOM 1400 O O . GLY A 1 169 ? -7.164 -26.202 45.344 1.00 53.81 169 GLY A O 1
ATOM 1401 N N . ARG A 1 170 ? -7.842 -24.082 45.633 1.00 49.56 170 ARG A N 1
ATOM 1402 C CA . ARG A 1 170 ? -7.758 -24.078 47.104 1.00 49.56 170 ARG A CA 1
ATOM 1403 C C . ARG A 1 170 ? -9.174 -24.106 47.682 1.00 49.56 170 ARG A C 1
ATOM 1405 O O . ARG A 1 170 ? -9.686 -23.063 48.086 1.00 49.56 170 ARG A O 1
ATOM 1412 N N . VAL A 1 171 ? -9.792 -25.282 47.678 1.00 50.09 171 VAL A N 1
ATOM 1413 C CA . VAL A 1 171 ? -10.938 -25.628 48.532 1.00 50.09 171 VAL A CA 1
ATOM 1414 C C . VAL A 1 171 ? -10.581 -26.918 49.243 1.00 50.09 171 VAL A C 1
ATOM 1416 O O . VAL A 1 171 ? -10.082 -27.825 48.540 1.00 50.09 171 VAL A O 1
#

Foldseek 3Di:
DVLLVVLLCVLLVVLLVLLCCLPPVLVVVLCVPPVDDPVSVVVNLVVLLVLQVVNLVVLLQSLQCCCPVSVDDPVSSVVSVVVSCVLLVVLVVVVVVVVDDPPCPPSNSSSVSSQSSQQVSQCSVVVDDPCSSVVSSVSSVVSSNNSNVDDDPDVVVVVVVVVVVVVVPPD

Secondary structure (DSSP, 8-state):
-HHHHHHHHHHHHHHHHHHHIIIIIHHHHHHHH-SS-THHHHHHHHHHHHHHHHHHHHHHHHHHHHHHTS---HHHHHHHHHHHTHHHHHHHHHHHHTTT-S--HHHHHHHHHHHHHHHHHHHHHHT--SSHHHHHHHHHHHHHHHHHH-----HHHHHHHHHHHHHHT--

pLDDT: mean 81.07, std 12.06, range [47.03, 94.75]

Organism: NCBI:txid66863

Sequence (171 aa):
MRKYIVYLCLTIGLLSLMVFIKIWVIPFLLWNLFPQNDLISKIYEVMIILFGGCAFLLFTLQGYLGKRVFQFHWSTHFLLHSIVQLPFALHVLFEGLRKSRLMLDWGHVFTEGWYGLLAEPTRLILMAYHGTDVFAIAASFLFLALGRKIEIADEQQLWDQARKRMKVGRV

Radius of gyration: 21.03 Å; chains: 1; bounding box: 42×44×73 Å